Protein AF-A0A9D4U136-F1 (afdb_monomer_lite)

Radius of gyration: 14.73 Å; chains: 1; bounding box: 38×14×42 Å

Organism: Adiantum capillus-veneris (NCBI:txid13818)

Sequence (80 aa):
MARNRETAVILLDVSPSMHPFLKHVARAASTLVQRKLIFNKFDEVGLVIFGVSEPANELHEELGGYEHVSVLRHIQAWIW

Foldseek 3Di:
DCPDAAEEEDEEEPAPVCVVPCVVVVVVVVVVVVVVCVVPVNHWYWYKYFNAQCEDDPCCVPPNDPRGMHTPGDTDDPDD

pLDDT: mean 88.11, std 13.5, range [42.47, 98.12]

InterPro domains:
  IPR036465 von Willebrand factor A-like domain superfamily [G3DSA:3.40.50.410] (1-79)
  IPR036465 von Willebrand factor A-like domain superfamily [SSF53300] (4-76)

Secondary structure (DSSP, 8-state):
------EEEEEEE-SGGGTTTHHHHHHHHHHHHHHHHHH-TT-EEEEEEES-SS-B-HHHHHHS--TTEEEEE-------

Structure (mmCIF, N/CA/C/O backbone):
data_AF-A0A9D4U136-F1
#
_entry.id   AF-A0A9D4U136-F1
#
loop_
_atom_site.group_PDB
_atom_site.id
_atom_site.type_symbol
_atom_site.label_atom_id
_atom_site.label_alt_id
_atom_site.label_comp_id
_atom_site.label_asym_id
_atom_site.label_entity_id
_atom_site.label_seq_id
_atom_site.pdbx_PDB_ins_code
_atom_site.Cartn_x
_atom_site.Cartn_y
_atom_site.Cartn_z
_atom_site.occupancy
_atom_site.B_iso_or_equiv
_atom_site.auth_seq_id
_atom_site.auth_comp_id
_atom_site.auth_asym_id
_atom_site.auth_atom_id
_atom_site.pdbx_PDB_model_num
ATOM 1 N N . MET A 1 1 ? -17.362 0.141 25.801 1.00 42.47 1 MET A N 1
ATOM 2 C CA . MET A 1 1 ? -16.844 -1.228 25.575 1.00 42.47 1 MET A CA 1
ATOM 3 C C . MET A 1 1 ? -16.546 -1.401 24.090 1.00 42.47 1 MET A C 1
ATOM 5 O O . MET A 1 1 ? -17.459 -1.650 23.317 1.00 42.47 1 MET A O 1
ATOM 9 N N . ALA A 1 2 ? -15.294 -1.187 23.683 1.00 53.09 2 ALA A N 1
ATOM 10 C CA . ALA A 1 2 ? -14.843 -1.360 22.303 1.00 53.09 2 ALA A CA 1
ATOM 11 C C . ALA A 1 2 ? -14.642 -2.858 22.031 1.00 53.09 2 ALA A C 1
ATOM 13 O O . ALA A 1 2 ? -13.586 -3.395 22.339 1.00 53.09 2 ALA A O 1
ATOM 14 N N . ARG A 1 3 ? -15.682 -3.561 21.569 1.00 55.03 3 ARG A N 1
ATOM 15 C CA . ARG A 1 3 ? -15.638 -5.031 21.448 1.00 55.03 3 ARG A CA 1
ATOM 16 C C . ARG A 1 3 ? -15.368 -5.551 20.030 1.00 55.03 3 ARG A C 1
ATOM 18 O O . ARG A 1 3 ? -15.581 -6.724 19.810 1.00 55.03 3 ARG A O 1
ATOM 25 N N . ASN A 1 4 ? -14.909 -4.715 19.098 1.00 73.25 4 ASN A N 1
ATOM 26 C CA . ASN A 1 4 ? -14.317 -5.130 17.814 1.00 73.25 4 ASN A CA 1
ATOM 27 C C . ASN A 1 4 ? -13.779 -3.882 17.101 1.00 73.25 4 ASN A C 1
ATOM 29 O O . ASN A 1 4 ? -14.461 -3.329 16.251 1.00 73.25 4 ASN A O 1
ATOM 33 N N . ARG A 1 5 ? -12.615 -3.358 17.498 1.00 79.25 5 ARG A N 1
ATOM 34 C CA . ARG A 1 5 ? -11.870 -2.446 16.614 1.00 79.25 5 ARG A CA 1
ATOM 35 C C . ARG A 1 5 ? -10.996 -3.311 15.729 1.00 79.25 5 ARG A C 1
ATOM 37 O O . ARG A 1 5 ? -10.301 -4.180 16.252 1.00 79.25 5 ARG A O 1
ATOM 44 N N . GLU A 1 6 ? -11.046 -3.087 14.428 1.00 85.81 6 GLU A N 1
ATOM 45 C CA . GLU A 1 6 ? -10.215 -3.817 13.483 1.00 85.81 6 GLU A CA 1
ATOM 46 C C . GLU A 1 6 ? -9.327 -2.831 12.723 1.00 85.81 6 GLU A C 1
ATOM 48 O O . GLU A 1 6 ? -9.805 -1.872 12.112 1.00 85.81 6 GLU A O 1
ATOM 53 N N . THR A 1 7 ? -8.028 -3.104 12.743 1.00 88.94 7 THR A N 1
ATOM 54 C CA . THR A 1 7 ? -7.034 -2.382 11.957 1.00 88.94 7 THR A CA 1
ATOM 55 C C . THR A 1 7 ? -6.720 -3.200 10.713 1.00 88.94 7 THR A C 1
ATOM 57 O O . THR A 1 7 ? -6.316 -4.357 10.816 1.00 88.94 7 THR A O 1
ATOM 60 N N . ALA A 1 8 ? -6.898 -2.603 9.537 1.00 90.81 8 ALA A N 1
ATOM 61 C CA . ALA A 1 8 ? -6.546 -3.219 8.263 1.00 90.81 8 ALA A CA 1
ATOM 62 C C . ALA A 1 8 ? -5.435 -2.426 7.576 1.00 90.81 8 ALA A C 1
ATOM 64 O O . ALA A 1 8 ? -5.439 -1.198 7.583 1.00 90.81 8 ALA A O 1
ATOM 65 N N . VAL A 1 9 ? -4.504 -3.121 6.929 1.00 94.25 9 VAL A N 1
ATOM 66 C CA . VAL A 1 9 ? -3.507 -2.496 6.055 1.00 94.25 9 VAL A CA 1
ATOM 67 C C . VAL A 1 9 ? -3.743 -3.002 4.644 1.00 94.25 9 VAL A C 1
ATOM 69 O O . VAL A 1 9 ? -3.766 -4.208 4.405 1.00 94.25 9 VAL A O 1
ATOM 72 N N . ILE A 1 10 ? -3.954 -2.078 3.712 1.00 95.25 10 ILE A N 1
ATOM 73 C CA . ILE A 1 10 ? -4.103 -2.399 2.295 1.00 95.25 10 ILE A CA 1
ATOM 74 C C . ILE A 1 10 ? -2.727 -2.280 1.647 1.00 95.25 10 ILE A C 1
ATOM 76 O O . ILE A 1 10 ? -2.125 -1.209 1.688 1.00 95.25 10 ILE A O 1
ATOM 80 N N . LEU A 1 11 ? -2.249 -3.374 1.053 1.00 96.50 11 LEU A N 1
ATOM 81 C CA . LEU A 1 11 ? -1.013 -3.419 0.275 1.00 96.50 11 LEU A CA 1
ATOM 82 C C . LEU A 1 11 ? -1.373 -3.485 -1.210 1.00 96.50 11 LEU A C 1
ATOM 84 O O . LEU A 1 11 ? -2.067 -4.415 -1.624 1.00 96.50 11 LEU A O 1
ATOM 88 N N . LEU A 1 12 ? -0.919 -2.512 -2.001 1.00 96.94 12 LEU A N 1
ATOM 89 C CA . LEU A 1 12 ? -1.180 -2.465 -3.443 1.00 96.94 12 LEU A CA 1
ATOM 90 C C . LEU A 1 12 ? 0.119 -2.516 -4.247 1.00 96.94 12 LEU A C 1
ATOM 92 O O . LEU A 1 12 ? 1.022 -1.713 -4.028 1.00 96.94 12 LEU A O 1
ATOM 96 N N . ASP A 1 13 ? 0.164 -3.420 -5.223 1.00 96.50 13 ASP A N 1
ATOM 97 C CA . ASP A 1 13 ? 1.191 -3.422 -6.261 1.00 96.50 13 ASP A CA 1
ATOM 98 C C . ASP A 1 13 ? 0.869 -2.343 -7.302 1.00 96.50 13 ASP A C 1
ATOM 100 O O . ASP A 1 13 ? -0.211 -2.349 -7.907 1.00 96.50 13 ASP A O 1
ATOM 104 N N . VAL A 1 14 ? 1.804 -1.423 -7.507 1.00 97.00 14 VAL A N 1
ATOM 105 C CA . VAL A 1 14 ? 1.742 -0.367 -8.521 1.00 97.00 14 VAL A CA 1
ATOM 106 C C . VAL A 1 14 ? 2.847 -0.486 -9.568 1.00 97.00 14 VAL A C 1
ATOM 108 O O . VAL A 1 14 ? 3.074 0.453 -10.326 1.00 97.00 14 VAL A O 1
ATOM 111 N N . SER A 1 15 ? 3.497 -1.649 -9.653 1.00 96.69 15 SER A N 1
ATOM 112 C CA . SER A 1 15 ? 4.520 -1.943 -10.658 1.00 96.69 15 SER A CA 1
ATOM 113 C C . SER A 1 15 ? 3.966 -1.834 -12.090 1.00 96.69 15 SER A C 1
ATOM 115 O O . SER A 1 15 ? 2.760 -1.997 -12.305 1.00 96.69 15 SER A O 1
ATOM 117 N N . PRO A 1 16 ? 4.821 -1.660 -13.119 1.00 96.94 16 PRO A N 1
ATOM 118 C CA . PRO A 1 16 ? 4.384 -1.537 -14.514 1.00 96.94 16 PRO A CA 1
ATOM 119 C C . PRO A 1 16 ? 3.455 -2.653 -15.016 1.00 96.94 16 PRO A C 1
ATOM 121 O O . PRO A 1 16 ? 2.546 -2.393 -15.806 1.00 96.94 16 PRO A O 1
ATOM 124 N N . SER A 1 17 ? 3.631 -3.884 -14.525 1.00 96.69 17 SER A N 1
ATOM 125 C CA . SER A 1 17 ? 2.751 -5.027 -14.816 1.00 96.69 17 SER A CA 1
ATOM 126 C C . SER A 1 17 ? 1.301 -4.811 -14.364 1.00 96.69 17 SER A C 1
ATOM 128 O O . SER A 1 17 ? 0.382 -5.374 -14.960 1.00 96.69 17 SER A O 1
ATOM 130 N N . MET A 1 18 ? 1.079 -3.974 -13.349 1.00 97.44 18 MET A N 1
ATOM 131 C CA . MET A 1 18 ? -0.232 -3.686 -12.770 1.00 97.44 18 MET A CA 1
ATOM 132 C C . MET A 1 18 ? -0.936 -2.487 -13.398 1.00 97.44 18 MET A C 1
ATOM 134 O O . MET A 1 18 ? -2.148 -2.348 -13.217 1.00 97.44 18 MET A O 1
ATOM 138 N N . HIS A 1 19 ? -0.236 -1.655 -14.178 1.00 96.38 19 HIS A N 1
ATOM 139 C CA . HIS A 1 19 ? -0.794 -0.449 -14.807 1.00 96.38 19 HIS A CA 1
ATOM 140 C C . HIS A 1 19 ? -2.143 -0.670 -15.524 1.00 96.38 19 HIS A C 1
ATOM 142 O O . HIS A 1 19 ? -3.054 0.136 -15.305 1.00 96.38 19 HIS A O 1
ATOM 148 N N . PRO A 1 20 ? -2.355 -1.758 -16.300 1.00 98.12 20 PRO A N 1
ATOM 149 C CA . PRO A 1 20 ? -3.647 -2.008 -16.951 1.00 98.12 20 PRO A CA 1
ATOM 150 C C . PRO A 1 20 ? -4.814 -2.209 -15.968 1.00 98.12 20 PRO A C 1
ATOM 152 O O . PRO A 1 20 ? -5.979 -1.997 -16.316 1.00 98.12 20 PRO A O 1
ATOM 155 N N . PHE A 1 21 ? -4.520 -2.604 -14.728 1.00 97.19 21 PHE A N 1
ATOM 156 C CA . PHE A 1 21 ? -5.501 -2.980 -13.712 1.00 97.19 21 PHE A CA 1
ATOM 157 C C . PHE A 1 21 ? -5.691 -1.920 -12.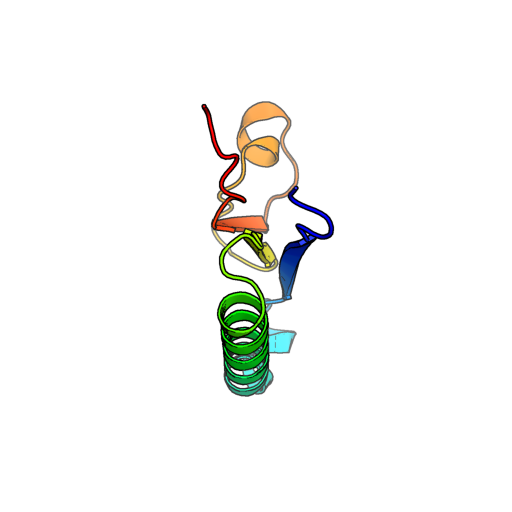623 1.00 97.19 21 PHE A C 1
ATOM 159 O O . PHE A 1 21 ? -6.705 -1.966 -11.924 1.00 97.19 21 PHE A O 1
ATOM 166 N N . LEU A 1 22 ? -4.785 -0.940 -12.499 1.00 95.88 22 LEU A N 1
ATOM 167 C CA . LEU A 1 22 ? -4.782 0.029 -11.393 1.00 95.88 22 LEU A CA 1
ATOM 168 C C . LEU A 1 22 ? -6.116 0.745 -11.201 1.00 95.88 22 LEU A C 1
ATOM 170 O O . LEU A 1 22 ? -6.558 0.919 -10.071 1.00 95.88 22 LEU A O 1
ATOM 174 N N . LYS A 1 23 ? -6.817 1.095 -12.283 1.00 96.75 23 LYS A N 1
ATOM 175 C CA . LYS A 1 23 ? -8.142 1.726 -12.180 1.00 96.75 23 LYS A CA 1
ATOM 176 C C . LYS A 1 23 ? -9.171 0.821 -11.489 1.00 96.75 23 LYS A C 1
ATOM 178 O O . LYS A 1 23 ? -9.979 1.297 -10.691 1.00 96.75 23 LYS A O 1
ATOM 183 N N . HIS A 1 24 ? -9.152 -0.475 -11.793 1.00 97.12 24 HIS A N 1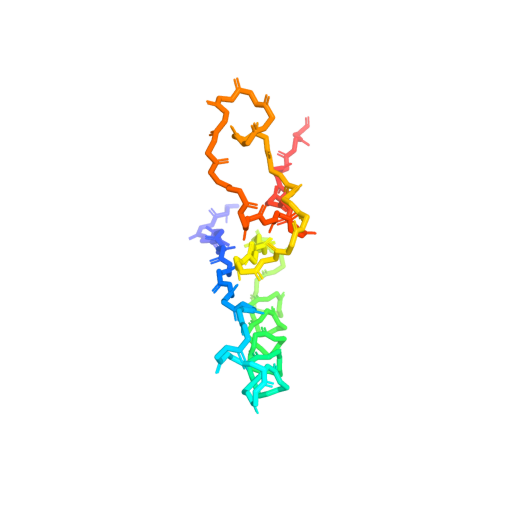
ATOM 184 C CA . HIS A 1 24 ? -10.057 -1.458 -11.195 1.00 97.12 24 HIS A CA 1
ATOM 185 C C . HIS A 1 24 ? -9.680 -1.731 -9.739 1.00 97.12 24 HIS A C 1
ATOM 187 O O . HIS A 1 24 ? -10.550 -1.708 -8.868 1.00 97.12 24 HIS A O 1
ATOM 193 N N . VAL A 1 25 ? -8.383 -1.908 -9.476 1.00 95.94 25 VAL A N 1
ATOM 194 C CA . VAL A 1 25 ? -7.837 -2.122 -8.130 1.00 95.94 25 VAL A CA 1
ATOM 195 C C . VAL A 1 25 ? -8.133 -0.924 -7.226 1.00 95.94 25 VAL A C 1
ATOM 197 O O . VAL A 1 25 ? -8.671 -1.109 -6.138 1.00 95.94 25 VAL A O 1
ATOM 200 N N . ALA A 1 26 ? -7.896 0.304 -7.696 1.00 94.38 26 ALA A N 1
ATOM 201 C CA . ALA A 1 26 ? -8.194 1.525 -6.951 1.00 94.38 26 ALA A CA 1
ATOM 202 C C . ALA A 1 26 ? -9.684 1.620 -6.601 1.00 94.38 26 ALA A C 1
ATOM 204 O O . ALA A 1 26 ? -10.031 1.859 -5.447 1.00 94.38 26 ALA A O 1
ATOM 205 N N . ARG A 1 27 ? -10.582 1.347 -7.559 1.00 96.25 27 ARG A N 1
ATOM 206 C CA . ARG A 1 27 ? -12.032 1.344 -7.304 1.00 96.25 27 ARG A CA 1
ATOM 207 C C . ARG A 1 27 ? -12.434 0.296 -6.262 1.00 96.25 27 ARG A C 1
ATOM 209 O O . ARG A 1 27 ? -13.263 0.587 -5.395 1.00 96.25 27 ARG A O 1
ATOM 216 N N . ALA A 1 28 ? -11.870 -0.909 -6.343 1.00 95.38 28 ALA A N 1
ATOM 217 C CA . ALA A 1 28 ? -12.135 -1.977 -5.384 1.00 95.38 28 ALA A CA 1
ATOM 218 C C . ALA A 1 28 ? -11.629 -1.606 -3.981 1.00 95.38 28 ALA A C 1
ATOM 220 O O . ALA A 1 28 ? -12.392 -1.697 -3.018 1.00 95.38 28 ALA A O 1
ATOM 221 N N . ALA A 1 29 ? -10.397 -1.100 -3.877 1.00 93.94 29 ALA A N 1
ATOM 222 C CA . ALA A 1 29 ? -9.808 -0.638 -2.624 1.00 93.94 29 ALA A CA 1
ATOM 223 C C . ALA A 1 29 ? -10.624 0.509 -2.005 1.00 93.94 29 ALA A C 1
ATOM 225 O O . ALA A 1 29 ? -10.983 0.434 -0.832 1.00 93.94 29 ALA A O 1
ATOM 226 N N . SER A 1 30 ? -11.020 1.520 -2.789 1.00 92.88 30 SER A N 1
ATOM 227 C CA . SER A 1 30 ? -11.886 2.606 -2.306 1.00 92.88 30 SER A CA 1
ATOM 228 C C . SER A 1 30 ? -13.221 2.085 -1.776 1.00 92.88 30 SER A C 1
ATOM 230 O O . SER A 1 30 ? -13.655 2.496 -0.703 1.00 92.88 30 SER A O 1
ATOM 232 N N . THR A 1 31 ? -13.849 1.145 -2.489 1.00 94.00 31 THR A N 1
ATOM 233 C CA . THR A 1 31 ? -15.120 0.538 -2.059 1.00 94.00 31 THR A CA 1
ATOM 234 C C . THR A 1 31 ? -14.953 -0.234 -0.747 1.00 94.00 31 THR A C 1
ATOM 236 O O . THR A 1 31 ? -15.819 -0.163 0.126 1.00 94.00 31 THR A O 1
ATOM 239 N N . LEU A 1 32 ? -13.838 -0.954 -0.584 1.00 91.25 32 LEU A N 1
ATOM 240 C CA . LEU A 1 32 ? -13.517 -1.698 0.634 1.00 91.25 32 LEU A CA 1
ATOM 241 C C . LEU A 1 32 ? -13.328 -0.754 1.827 1.00 91.25 32 LEU A C 1
ATOM 243 O O . LEU A 1 32 ? -13.969 -0.949 2.860 1.00 91.25 32 LEU A O 1
ATOM 247 N N . VAL A 1 33 ? -12.516 0.297 1.668 1.00 89.94 33 VAL A N 1
ATOM 248 C CA . VAL A 1 33 ? -12.277 1.300 2.720 1.00 89.94 33 VAL A CA 1
ATOM 249 C C . VAL A 1 33 ? -13.574 1.993 3.122 1.00 89.94 33 VAL A C 1
ATOM 251 O O . VAL A 1 33 ? -13.867 2.101 4.311 1.00 89.94 33 VAL A O 1
ATOM 254 N N . GLN A 1 34 ? -14.377 2.420 2.143 1.00 88.31 34 GLN A N 1
ATOM 255 C CA . GLN A 1 34 ? -15.664 3.063 2.403 1.00 88.31 34 GLN A CA 1
ATOM 256 C C . GLN A 1 34 ? -16.591 2.152 3.206 1.00 88.31 34 GLN A C 1
ATOM 258 O O . GLN A 1 34 ? -17.126 2.582 4.223 1.00 88.31 34 GLN A O 1
ATOM 263 N N . ARG A 1 35 ? -16.751 0.885 2.802 1.00 87.19 35 ARG A N 1
ATOM 264 C CA . ARG A 1 35 ? -17.589 -0.070 3.541 1.00 87.19 35 ARG A CA 1
ATOM 265 C C . ARG A 1 35 ? -17.092 -0.257 4.971 1.00 87.19 35 ARG A C 1
ATOM 267 O O . ARG A 1 35 ? -17.891 -0.143 5.893 1.00 87.19 35 ARG A O 1
ATOM 274 N N . LYS A 1 36 ? -15.789 -0.476 5.162 1.00 82.31 36 LYS A N 1
ATOM 275 C CA . LYS A 1 36 ? -15.199 -0.686 6.490 1.00 82.31 36 LYS A CA 1
ATOM 276 C C . LYS A 1 36 ? -15.467 0.492 7.436 1.00 82.31 36 LYS A C 1
ATOM 278 O O . LYS A 1 36 ? -16.008 0.298 8.522 1.00 82.31 36 LYS A O 1
ATOM 283 N N . LEU A 1 37 ? -15.200 1.716 6.981 1.00 76.75 37 LEU A N 1
ATOM 284 C CA . LEU A 1 37 ? -15.399 2.926 7.788 1.00 76.75 37 LEU A CA 1
ATOM 285 C C . LEU A 1 37 ? -16.881 3.258 8.041 1.00 76.75 37 LEU A C 1
ATOM 287 O O . LEU A 1 37 ? -17.199 3.852 9.070 1.00 76.75 37 LEU A O 1
ATOM 291 N N . ILE A 1 38 ? -17.792 2.867 7.141 1.00 74.94 38 ILE A N 1
ATOM 292 C CA . ILE A 1 38 ? -19.243 3.018 7.344 1.00 74.94 38 ILE A CA 1
ATOM 293 C C . ILE A 1 38 ? -19.744 2.086 8.455 1.00 74.94 38 ILE A C 1
ATOM 295 O O . ILE A 1 38 ? -20.549 2.509 9.284 1.00 74.94 38 ILE A O 1
ATOM 299 N N . PHE A 1 39 ? -19.288 0.829 8.484 1.00 69.38 39 PHE A N 1
ATOM 300 C CA . PHE A 1 39 ? -19.771 -0.155 9.459 1.00 69.38 39 PHE A CA 1
ATOM 301 C C . PHE A 1 39 ? -19.160 0.027 10.851 1.00 69.38 39 PHE A C 1
ATOM 303 O O . PHE A 1 39 ? -19.831 -0.255 11.845 1.00 69.38 39 PHE A O 1
ATOM 310 N N . ASN A 1 40 ? -17.929 0.538 10.946 1.00 76.38 40 ASN A N 1
ATOM 311 C CA . ASN A 1 40 ? -17.308 0.846 12.227 1.00 76.38 40 ASN A CA 1
ATOM 312 C C . ASN A 1 40 ? -16.352 2.040 12.129 1.00 76.38 40 ASN A C 1
ATOM 314 O O . ASN A 1 40 ? -15.202 1.914 11.723 1.00 76.38 40 ASN A O 1
ATOM 318 N N . L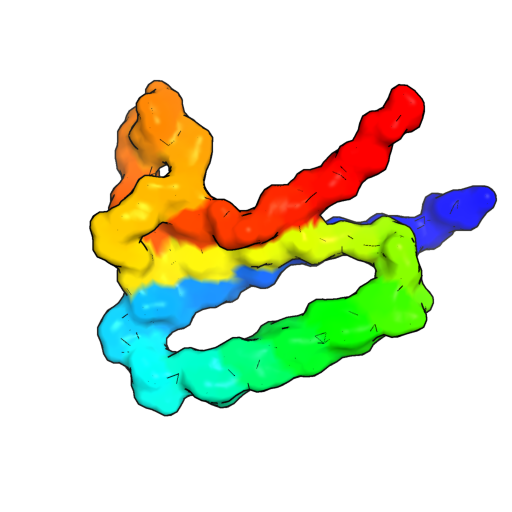YS A 1 41 ? -16.804 3.210 12.589 1.00 74.38 41 LYS A N 1
ATOM 319 C CA . LYS A 1 41 ? -16.006 4.452 12.589 1.00 74.38 41 LYS A CA 1
ATOM 320 C C . LYS A 1 41 ? -14.721 4.392 13.425 1.00 74.38 41 LYS A C 1
ATOM 322 O O . LYS A 1 41 ? -13.923 5.321 13.369 1.00 74.38 41 LYS A O 1
ATOM 327 N N .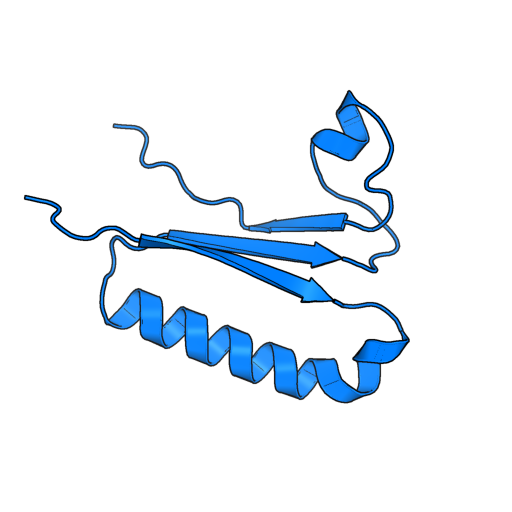 PHE A 1 42 ? -14.575 3.368 14.265 1.00 79.94 42 PHE A N 1
ATOM 328 C CA . PHE A 1 42 ? -13.386 3.155 15.083 1.00 79.94 42 PHE A CA 1
ATOM 329 C C . PHE A 1 42 ? -12.378 2.198 14.439 1.00 79.94 42 PHE A C 1
ATOM 331 O O . PHE A 1 42 ? -11.344 1.943 15.053 1.00 79.94 42 PHE A O 1
ATOM 338 N N . ASP A 1 43 ? -12.685 1.656 13.259 1.00 85.00 43 ASP A N 1
ATOM 339 C CA . ASP A 1 43 ? -11.731 0.876 12.482 1.00 85.00 43 ASP A CA 1
ATOM 340 C C . ASP A 1 43 ? -10.655 1.782 11.885 1.00 85.00 43 ASP A C 1
ATOM 342 O O . ASP A 1 43 ? -10.909 2.914 11.462 1.00 85.00 43 ASP A O 1
ATOM 346 N N . GLU A 1 44 ? -9.444 1.247 11.809 1.00 88.06 44 GLU A N 1
ATOM 347 C CA . GLU A 1 44 ? -8.281 1.941 11.273 1.00 88.06 44 GLU A CA 1
ATOM 348 C C . GLU A 1 44 ? -7.862 1.309 9.949 1.00 88.06 44 GLU A C 1
ATOM 350 O O . GLU A 1 44 ? -7.946 0.093 9.758 1.00 88.06 44 GLU A O 1
ATOM 355 N N . VAL A 1 45 ? -7.405 2.144 9.016 1.00 90.81 45 VAL A N 1
ATOM 356 C CA . VAL A 1 45 ? -6.932 1.685 7.709 1.00 90.81 45 VAL A CA 1
ATOM 357 C C . VAL A 1 45 ? -5.592 2.328 7.389 1.00 90.81 45 VAL A C 1
ATOM 359 O O . VAL A 1 45 ? -5.521 3.549 7.242 1.00 90.81 45 VAL A O 1
ATOM 362 N N . GLY A 1 46 ? -4.565 1.497 7.232 1.00 93.88 46 GLY A N 1
ATOM 363 C CA . GLY A 1 46 ? -3.285 1.865 6.635 1.00 93.88 46 GLY A CA 1
ATOM 364 C C . GLY A 1 46 ? -3.254 1.566 5.134 1.00 93.88 46 GLY A C 1
ATOM 365 O O . GLY A 1 46 ? -3.969 0.681 4.653 1.00 93.88 46 GLY A O 1
ATOM 366 N N . LEU A 1 47 ? -2.423 2.296 4.394 1.00 95.12 47 LEU A N 1
ATOM 367 C CA . LEU A 1 47 ? -2.197 2.087 2.964 1.00 95.12 47 LEU A CA 1
ATOM 368 C C . LEU A 1 47 ? -0.701 2.069 2.668 1.00 95.12 47 LEU A C 1
ATOM 370 O O . LEU A 1 47 ? -0.003 3.056 2.912 1.00 95.12 47 LEU A O 1
ATOM 374 N N . VAL A 1 48 ? -0.252 0.963 2.087 1.00 97.31 48 VAL A N 1
ATOM 375 C CA . VAL A 1 48 ? 1.112 0.760 1.604 1.00 97.31 48 VAL A CA 1
ATOM 376 C C . VAL A 1 48 ? 1.045 0.425 0.121 1.00 97.31 48 VAL A C 1
ATOM 378 O O . VAL A 1 48 ? 0.194 -0.356 -0.313 1.00 97.31 48 VAL A O 1
ATOM 381 N N . ILE A 1 49 ? 1.942 1.010 -0.660 1.00 97.38 49 ILE A N 1
ATOM 382 C CA . ILE A 1 49 ? 2.113 0.682 -2.072 1.00 97.38 49 ILE A CA 1
ATOM 383 C C . ILE A 1 49 ? 3.528 0.172 -2.320 1.00 97.38 49 ILE A C 1
ATOM 385 O O . ILE A 1 49 ? 4.470 0.636 -1.678 1.00 97.38 49 ILE A O 1
ATOM 389 N N . PHE A 1 50 ? 3.676 -0.778 -3.241 1.00 96.56 50 PHE A N 1
ATOM 390 C CA . PHE A 1 50 ? 4.978 -1.261 -3.692 1.00 96.56 50 PHE A CA 1
ATOM 391 C C . PHE A 1 50 ? 5.092 -1.242 -5.218 1.00 96.56 50 PHE A C 1
ATOM 393 O O . PHE A 1 50 ? 4.081 -1.292 -5.909 1.00 96.56 50 PHE A O 1
ATOM 400 N N . GLY A 1 51 ? 6.313 -1.148 -5.743 1.00 96.00 51 GLY A N 1
ATOM 401 C CA . GLY A 1 51 ? 6.579 -0.917 -7.169 1.00 96.00 51 GLY A CA 1
ATOM 402 C C . GLY A 1 51 ? 6.755 0.561 -7.535 1.00 96.00 51 GLY A C 1
ATOM 403 O O . GLY A 1 51 ? 6.670 0.913 -8.709 1.00 96.00 51 GLY A O 1
ATOM 404 N N . VAL A 1 52 ? 6.975 1.433 -6.543 1.00 96.38 52 VAL A N 1
ATOM 405 C CA . VAL A 1 52 ? 7.255 2.861 -6.763 1.00 96.38 52 VAL A CA 1
ATOM 406 C C . VAL A 1 52 ? 8.728 3.116 -7.079 1.00 96.38 52 VAL A C 1
ATOM 408 O O . VAL A 1 52 ? 9.606 2.357 -6.671 1.00 96.38 52 VAL A O 1
ATOM 411 N N . SER A 1 53 ? 9.002 4.216 -7.780 1.00 93.62 53 SER A N 1
ATOM 412 C CA . SER A 1 53 ? 10.367 4.675 -8.057 1.00 93.62 53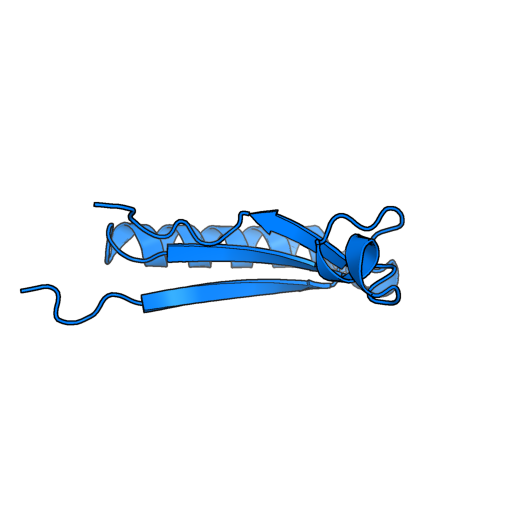 SER A CA 1
ATOM 413 C C . SER A 1 53 ? 11.025 5.365 -6.863 1.00 93.62 53 SER A C 1
ATOM 415 O O . SER A 1 53 ? 12.235 5.273 -6.708 1.00 93.62 53 SER A O 1
ATOM 417 N N . GLU A 1 54 ? 10.238 6.056 -6.039 1.00 94.06 54 GLU A N 1
ATOM 418 C CA . GLU A 1 54 ? 10.717 6.816 -4.883 1.00 94.06 54 GLU A CA 1
ATOM 419 C C . GLU A 1 54 ? 10.144 6.190 -3.603 1.00 94.06 54 GLU A C 1
ATOM 421 O O . GLU A 1 54 ? 8.934 6.313 -3.362 1.00 94.06 54 GLU A O 1
ATOM 426 N N . PRO A 1 55 ? 10.963 5.470 -2.812 1.00 94.31 55 PRO A N 1
ATOM 427 C CA . PRO A 1 55 ? 10.511 4.884 -1.560 1.00 94.31 55 PRO A CA 1
ATOM 428 C C . PRO A 1 55 ? 10.255 5.970 -0.513 1.00 94.31 55 PRO A C 1
ATOM 430 O O . PRO A 1 55 ? 11.002 6.937 -0.392 1.00 94.31 55 PRO A O 1
ATOM 433 N N . ALA A 1 56 ? 9.203 5.777 0.273 1.00 95.94 56 ALA A N 1
ATOM 434 C CA . ALA A 1 56 ? 8.852 6.620 1.410 1.00 95.94 56 ALA A CA 1
ATOM 435 C C . ALA A 1 56 ? 8.397 5.715 2.559 1.00 95.94 56 ALA A C 1
ATOM 437 O O . ALA A 1 56 ? 7.202 5.450 2.741 1.00 95.94 56 ALA A O 1
ATOM 438 N N . ASN A 1 57 ? 9.368 5.148 3.272 1.00 95.25 57 ASN A N 1
ATOM 439 C CA . ASN A 1 57 ? 9.133 4.290 4.427 1.00 95.25 57 ASN A CA 1
ATOM 440 C C . ASN A 1 57 ? 10.334 4.324 5.387 1.00 95.25 57 ASN A C 1
ATOM 442 O O . ASN A 1 57 ? 11.479 4.337 4.947 1.00 95.25 57 ASN A O 1
ATOM 446 N N . GLU A 1 58 ? 10.050 4.279 6.691 1.00 95.06 58 GLU A N 1
ATOM 447 C CA . GLU A 1 58 ? 11.048 4.380 7.771 1.00 95.06 58 GLU A CA 1
ATOM 448 C C . GLU A 1 58 ? 12.118 3.279 7.684 1.00 95.06 58 GLU A C 1
ATOM 450 O O . GLU A 1 58 ? 13.291 3.524 7.938 1.00 95.06 58 GLU A O 1
ATOM 455 N N . LEU A 1 59 ? 11.747 2.071 7.242 1.00 95.38 59 LEU A N 1
ATOM 456 C CA . LEU A 1 59 ? 12.6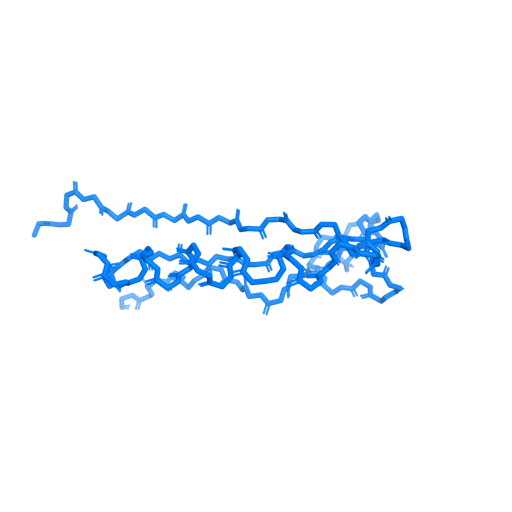86 0.950 7.144 1.00 95.38 59 LEU A CA 1
ATOM 457 C C . LEU A 1 59 ? 13.761 1.179 6.074 1.00 95.38 59 LEU A C 1
ATOM 459 O O . LEU A 1 59 ? 14.914 0.815 6.290 1.00 95.38 59 LEU A O 1
ATOM 463 N N . HIS A 1 60 ? 13.403 1.788 4.941 1.00 94.88 60 HIS A N 1
ATOM 464 C CA . HIS A 1 60 ? 14.371 2.169 3.914 1.00 94.88 60 HIS A CA 1
ATOM 465 C C . HIS A 1 60 ? 15.371 3.199 4.450 1.00 94.88 60 HIS A C 1
ATOM 467 O O . HIS A 1 60 ? 16.571 3.052 4.227 1.00 94.88 60 HIS A O 1
ATOM 473 N N . GLU A 1 61 ? 14.884 4.204 5.182 1.00 91.44 61 GLU A N 1
ATOM 474 C CA . GLU A 1 61 ? 15.717 5.273 5.742 1.00 91.44 61 GLU A CA 1
ATOM 475 C C . GLU A 1 61 ? 16.653 4.769 6.850 1.00 91.44 61 GLU A C 1
ATOM 477 O O . GLU A 1 61 ? 17.825 5.144 6.887 1.00 91.44 61 GLU A O 1
ATOM 482 N N . GLU A 1 62 ? 16.158 3.908 7.740 1.00 94.69 62 GLU A N 1
ATOM 483 C CA . GLU A 1 62 ? 16.898 3.470 8.928 1.00 94.69 62 GLU A CA 1
ATOM 484 C C . GLU A 1 62 ? 17.811 2.265 8.674 1.00 94.69 62 GLU A C 1
ATOM 486 O O . GLU A 1 62 ? 18.879 2.157 9.281 1.00 94.69 62 GLU A O 1
ATOM 491 N N . LEU A 1 63 ? 17.392 1.337 7.807 1.00 93.75 63 LEU A N 1
ATOM 492 C CA . LEU A 1 63 ? 18.028 0.022 7.661 1.00 93.75 63 LEU A CA 1
ATOM 493 C C . LEU A 1 63 ? 18.478 -0.289 6.226 1.00 93.75 63 LEU A C 1
ATOM 495 O O . LEU A 1 63 ? 19.224 -1.250 6.019 1.00 93.75 63 LEU A O 1
ATOM 499 N N . GLY A 1 64 ? 18.047 0.498 5.237 1.00 88.38 64 GLY A N 1
ATOM 500 C CA . GLY A 1 64 ? 18.192 0.161 3.822 1.00 88.38 64 GLY A CA 1
ATOM 501 C C . GLY A 1 64 ? 17.253 -0.970 3.370 1.00 88.38 64 GLY A C 1
ATOM 502 O O . GLY A 1 64 ? 16.479 -1.536 4.145 1.00 88.38 64 GLY A O 1
ATOM 503 N N . GLY A 1 65 ? 17.294 -1.308 2.076 1.00 92.19 65 GLY A N 1
ATOM 504 C CA . GLY A 1 65 ? 16.302 -2.202 1.462 1.00 92.19 65 GLY A CA 1
ATOM 505 C C . GLY A 1 65 ? 14.941 -1.514 1.296 1.00 92.19 65 GLY A C 1
ATOM 506 O O . GLY A 1 65 ? 14.863 -0.293 1.335 1.00 92.19 65 GLY A O 1
ATOM 507 N N . TYR A 1 66 ? 13.858 -2.265 1.060 1.00 94.50 66 TYR A N 1
ATOM 508 C CA . TYR A 1 66 ? 12.505 -1.701 0.854 1.00 94.50 66 TYR A CA 1
ATOM 509 C C . TYR A 1 66 ? 12.440 -0.581 -0.213 1.00 94.50 66 TYR A C 1
ATOM 511 O O . TYR A 1 66 ? 11.632 0.341 -0.123 1.00 94.50 66 TYR A O 1
ATOM 519 N N . GLU A 1 67 ? 13.280 -0.693 -1.249 1.00 93.12 67 GLU A N 1
ATOM 520 C CA . GLU A 1 67 ? 13.622 0.370 -2.214 1.00 93.12 67 GLU A CA 1
ATOM 521 C C . GLU A 1 67 ? 12.466 0.805 -3.128 1.00 93.12 67 GLU A C 1
ATOM 523 O O . GLU A 1 67 ? 12.543 1.827 -3.800 1.00 93.12 67 GLU A O 1
ATOM 528 N N . HIS A 1 68 ? 11.366 0.054 -3.134 1.00 96.81 68 HIS A N 1
ATOM 529 C CA . HIS A 1 68 ? 10.203 0.311 -3.982 1.00 96.81 68 HIS A CA 1
ATOM 530 C C . HIS A 1 68 ? 8.908 0.330 -3.185 1.00 96.81 68 HIS A C 1
ATOM 532 O O . HIS A 1 68 ? 7.866 -0.040 -3.720 1.00 96.81 68 HIS A O 1
ATOM 538 N N . VAL A 1 69 ? 8.966 0.699 -1.905 1.00 97.38 69 VAL A N 1
ATOM 539 C CA . VAL A 1 69 ? 7.817 0.686 -0.996 1.00 97.38 69 VAL A CA 1
ATOM 540 C C . VAL A 1 69 ? 7.555 2.088 -0.456 1.00 97.38 69 VAL A C 1
ATOM 542 O O . VAL A 1 69 ? 8.471 2.764 0.008 1.00 97.38 69 VAL A O 1
ATOM 545 N N . SER A 1 70 ? 6.288 2.499 -0.457 1.00 97.56 70 SER A N 1
ATOM 546 C CA . SER A 1 70 ? 5.854 3.757 0.155 1.00 97.56 70 SER A CA 1
ATOM 547 C C . SER A 1 70 ? 4.623 3.563 1.025 1.00 97.56 70 SER A C 1
ATOM 549 O O . SER A 1 70 ? 3.636 2.942 0.617 1.00 97.56 70 SER A O 1
ATOM 551 N N . VAL A 1 71 ? 4.663 4.127 2.229 1.00 96.69 71 VAL A N 1
ATOM 552 C CA . VAL A 1 71 ? 3.510 4.207 3.127 1.00 96.69 71 VAL A CA 1
ATOM 553 C C . VAL A 1 71 ? 2.749 5.489 2.794 1.00 96.69 71 VAL A C 1
ATOM 555 O O . VAL A 1 71 ? 3.204 6.587 3.084 1.00 96.69 71 VAL A O 1
ATOM 558 N N . LEU A 1 72 ? 1.577 5.368 2.164 1.00 94.31 72 LEU A N 1
ATOM 559 C CA . LEU A 1 72 ? 0.744 6.532 1.821 1.00 94.31 72 LEU A CA 1
ATOM 560 C C . LEU A 1 72 ? -0.157 6.972 2.975 1.00 94.31 72 LEU A C 1
ATOM 562 O O . LEU A 1 72 ? -0.568 8.130 3.049 1.00 94.31 72 LEU A O 1
ATOM 566 N N . ARG A 1 73 ? -0.522 6.034 3.854 1.00 92.62 73 ARG A N 1
ATOM 567 C CA . ARG A 1 73 ? -1.319 6.313 5.048 1.00 92.62 73 ARG A CA 1
ATOM 568 C C . ARG A 1 73 ? -0.884 5.399 6.180 1.00 92.62 73 ARG A C 1
ATOM 570 O O . ARG A 1 73 ? -1.059 4.185 6.092 1.00 92.62 73 ARG A O 1
ATOM 577 N N . HIS A 1 74 ? -0.397 5.996 7.258 1.00 92.19 74 HIS A N 1
ATOM 578 C CA . HIS A 1 74 ? -0.149 5.284 8.505 1.00 92.19 74 HIS A CA 1
ATOM 579 C C . HIS A 1 74 ? -1.477 4.928 9.181 1.00 92.19 74 HIS A C 1
ATOM 581 O O . HIS A 1 74 ? -2.472 5.653 9.066 1.00 92.19 74 HIS A O 1
ATOM 587 N N . ILE A 1 75 ? -1.487 3.815 9.912 1.00 90.06 75 ILE A N 1
ATOM 588 C CA . ILE A 1 75 ? -2.554 3.552 10.878 1.00 90.06 75 ILE A CA 1
ATOM 589 C C . ILE A 1 75 ? -2.519 4.660 11.937 1.00 90.06 75 ILE A C 1
ATOM 591 O O . ILE A 1 75 ? -1.451 5.040 12.414 1.00 90.06 75 ILE A O 1
ATOM 595 N N . GLN A 1 76 ? -3.672 5.237 12.265 1.00 77.38 76 GLN A N 1
ATOM 596 C CA . GLN A 1 76 ? -3.737 6.262 13.302 1.00 77.38 76 GLN A CA 1
ATOM 597 C C . GLN A 1 76 ? -3.918 5.580 14.648 1.00 77.38 76 GLN A C 1
ATOM 599 O O . GLN A 1 76 ? -5.038 5.237 15.005 1.00 77.38 76 GLN A O 1
ATOM 604 N N . ALA A 1 77 ? -2.838 5.433 15.412 1.00 58.84 77 ALA A N 1
ATOM 605 C CA . ALA A 1 77 ? -2.971 5.086 16.816 1.00 58.84 77 ALA A CA 1
ATOM 606 C C . ALA A 1 77 ? -3.679 6.244 17.540 1.00 58.84 77 ALA A C 1
ATOM 608 O O . ALA A 1 77 ? -3.209 7.382 17.518 1.00 58.84 77 ALA A O 1
ATOM 609 N N . TRP A 1 78 ? -4.823 5.974 18.171 1.00 56.41 78 TRP A N 1
ATOM 610 C CA . TRP A 1 78 ? -5.464 6.947 19.057 1.00 56.41 78 TRP A CA 1
ATOM 611 C C . TRP A 1 78 ? -4.573 7.136 20.290 1.00 56.41 78 TRP A C 1
ATOM 613 O O . TRP A 1 78 ? -4.571 6.296 21.189 1.00 56.41 78 TRP A O 1
ATOM 623 N N . ILE A 1 79 ? -3.795 8.218 20.313 1.00 45.22 79 ILE A N 1
ATOM 624 C CA . ILE A 1 79 ? -3.095 8.682 21.513 1.00 45.22 79 ILE A CA 1
ATOM 625 C C . ILE A 1 79 ? -4.160 9.342 22.402 1.00 45.22 79 ILE A C 1
ATOM 627 O O . ILE A 1 79 ? -4.873 10.234 21.940 1.00 45.22 79 ILE A O 1
ATOM 631 N N . TRP A 1 80 ? -4.329 8.818 23.619 1.00 42.69 80 TRP A N 1
ATOM 632 C CA . TRP A 1 80 ? -5.252 9.330 24.638 1.00 42.69 80 TRP A CA 1
ATOM 633 C C . TRP A 1 80 ? -4.752 10.634 25.253 1.00 42.69 80 TRP A C 1
ATOM 635 O O . TRP A 1 80 ? -3.520 10.746 25.445 1.00 42.69 80 TRP A O 1
#